Protein AF-A0A482VUQ6-F1 (afdb_monomer_lite)

Sequence (117 aa):
MEVKVPGYGVSTINRLIKLLCTHEIARFSWMRTNAENFHADMINKHPVVGGYDHVENKGVMNIGRVMYQGILKIGNVAAYYSENVRLYFPHNDQEKNTRVYEVLIYDKSPLYLSKLV

Radius of gyration: 15.08 Å; chains: 1; bounding box: 31×32×42 Å

Foldseek 3Di:
DWDWADDVFTDIDDPPDDDDDDPCCVQKDWAKDFQQCVVVSCVVWAFAFPDFDPVVRQGTWGWWWDCDPNDIFIHTFSVSDNRGTWGWTDDPRTIDIGGITITMIGHPDDPVVVPPD

Secondary structure (DSSP, 8-state):
--EEEESSSEEEE-SS------S-GGGEEEEEEETTTHHHHTTT--BPEEEEE-GGG-EEEEEEEEEETTEEEEEEEETTSTT--EEEEEETTEEEEESEEEEEEE----TTTTT--

Structure (mmCIF, N/CA/C/O backbone):
data_AF-A0A482VUQ6-F1
#
_entry.id   AF-A0A482VUQ6-F1
#
loop_
_atom_site.group_PDB
_atom_site.id
_atom_site.type_symbol
_atom_site.label_atom_id
_atom_site.label_alt_id
_atom_site.label_comp_id
_atom_site.label_asym_id
_atom_site.label_entity_id
_atom_site.label_seq_id
_atom_site.pdbx_PDB_ins_code
_atom_site.Cartn_x
_atom_site.Cartn_y
_atom_site.Cartn_z
_atom_site.occupancy
_atom_site.B_iso_or_equiv
_atom_site.auth_seq_id
_atom_site.auth_comp_id
_atom_site.auth_asym_id
_atom_site.auth_atom_id
_atom_site.pdbx_PDB_model_num
ATOM 1 N N . MET A 1 1 ? -17.549 13.983 -1.437 1.00 81.12 1 MET A N 1
ATOM 2 C CA . MET A 1 1 ? -16.923 12.677 -1.141 1.00 81.12 1 MET A CA 1
ATOM 3 C C . MET A 1 1 ? -16.122 12.831 0.133 1.00 81.12 1 MET A C 1
ATOM 5 O O . MET A 1 1 ? -15.428 13.830 0.271 1.00 81.12 1 MET A O 1
ATOM 9 N N . GLU A 1 2 ? -16.247 11.878 1.044 1.00 88.19 2 GLU A N 1
ATOM 10 C CA . GLU A 1 2 ? -15.521 11.843 2.311 1.00 88.19 2 GLU A CA 1
ATOM 11 C C . GLU A 1 2 ? -14.791 10.502 2.407 1.00 88.19 2 GLU A C 1
ATOM 13 O O . GLU A 1 2 ? -15.347 9.472 2.020 1.00 88.19 2 GLU A O 1
ATOM 18 N N . VAL A 1 3 ? -13.539 10.516 2.861 1.00 91.06 3 VAL A N 1
ATOM 19 C CA . VAL A 1 3 ? -12.708 9.316 3.008 1.00 91.06 3 VAL A CA 1
ATOM 20 C C . VAL A 1 3 ? -12.037 9.347 4.373 1.00 91.06 3 VAL A C 1
ATOM 22 O O . VAL A 1 3 ? -11.528 10.379 4.802 1.00 91.06 3 VAL A O 1
ATOM 25 N N . LYS A 1 4 ? -12.017 8.199 5.049 1.00 93.62 4 LYS A N 1
ATOM 26 C CA . LYS A 1 4 ? -11.221 7.999 6.262 1.00 93.62 4 LYS A CA 1
ATOM 27 C C . LYS A 1 4 ? -9.821 7.557 5.859 1.00 93.62 4 LYS A C 1
ATOM 29 O O . LYS A 1 4 ? -9.688 6.617 5.076 1.00 93.62 4 LYS A O 1
ATOM 34 N N . VAL A 1 5 ? -8.800 8.213 6.396 1.00 92.94 5 VAL A N 1
ATOM 35 C CA . VAL A 1 5 ? -7.391 7.909 6.127 1.00 92.94 5 VAL A CA 1
ATOM 36 C C . VAL A 1 5 ? -6.619 7.705 7.435 1.00 92.94 5 VAL A C 1
ATOM 38 O O . VAL A 1 5 ? -6.940 8.355 8.432 1.00 92.94 5 VAL A O 1
ATOM 41 N N . PRO A 1 6 ? -5.635 6.793 7.456 1.00 93.62 6 PRO A N 1
ATOM 42 C CA . PRO A 1 6 ? -4.689 6.652 8.561 1.00 93.62 6 PRO A CA 1
ATOM 43 C C . PRO A 1 6 ? -3.618 7.760 8.499 1.00 93.62 6 PRO A C 1
ATOM 45 O O . PRO A 1 6 ? -3.290 8.250 7.416 1.00 93.62 6 PRO A O 1
ATOM 48 N N . GLY A 1 7 ? -3.066 8.146 9.645 1.00 90.19 7 GLY A N 1
ATOM 49 C CA . GLY A 1 7 ? -2.085 9.221 9.772 1.00 90.19 7 GLY A CA 1
ATOM 50 C C . GLY A 1 7 ? -1.957 9.700 11.213 1.00 90.19 7 GLY A C 1
ATOM 51 O O . GLY A 1 7 ? -2.418 10.793 11.531 1.00 90.19 7 GLY A O 1
ATOM 52 N N . TYR A 1 8 ? -1.337 8.885 12.073 1.00 91.25 8 TYR A N 1
ATOM 53 C CA . TYR A 1 8 ? -1.253 9.111 13.526 1.00 91.25 8 TYR A CA 1
ATOM 54 C C . TYR A 1 8 ? -2.632 9.057 14.208 1.00 91.25 8 TYR A C 1
ATOM 56 O O . TYR A 1 8 ? -2.904 9.773 15.171 1.00 91.25 8 TYR A O 1
ATOM 64 N N . GLY A 1 9 ? -3.516 8.203 13.685 1.00 94.25 9 GLY A N 1
ATOM 65 C CA . GLY A 1 9 ? -4.939 8.156 14.011 1.00 94.25 9 GLY A CA 1
ATOM 66 C C . GLY A 1 9 ? -5.799 8.088 12.749 1.00 94.25 9 GLY A C 1
ATOM 67 O O . GLY A 1 9 ? -5.289 8.040 11.632 1.00 94.25 9 GLY A O 1
ATOM 68 N N . VAL A 1 10 ? -7.125 8.071 12.908 1.00 95.38 10 VAL A N 1
ATOM 69 C CA . VAL A 1 10 ? -8.044 8.156 11.762 1.00 95.38 10 VAL A CA 1
ATOM 70 C C . VAL A 1 10 ? -8.474 9.596 11.574 1.00 95.38 10 VAL A C 1
ATOM 72 O O . VAL A 1 10 ? -9.087 10.187 12.458 1.00 95.38 10 VAL A O 1
ATOM 75 N N . SER A 1 11 ? -8.188 10.136 10.396 1.00 93.50 11 SER A N 1
ATOM 76 C CA . SER A 1 11 ? -8.683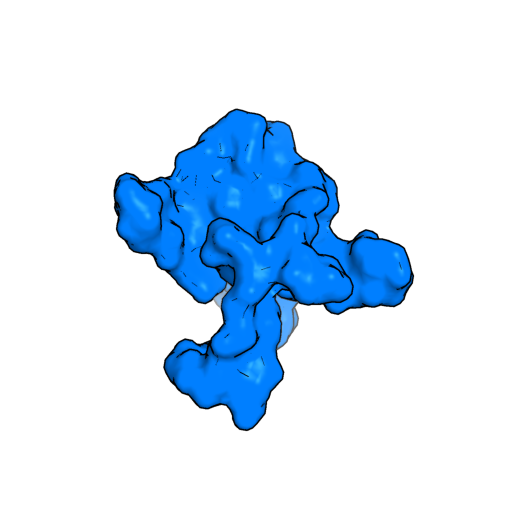 11.440 9.976 1.00 93.50 11 SER A CA 1
ATOM 77 C C . SER A 1 11 ? -9.748 11.277 8.905 1.00 93.50 11 SER A C 1
ATOM 79 O O . SER A 1 11 ? -9.584 10.531 7.938 1.00 93.50 11 SER A O 1
ATOM 81 N N . THR A 1 12 ? -10.838 12.013 9.064 1.00 94.06 12 THR A N 1
ATOM 82 C CA . THR A 1 12 ? -11.847 12.177 8.027 1.00 94.06 12 THR A CA 1
ATOM 83 C C . THR A 1 12 ? -11.440 13.334 7.125 1.00 94.06 12 THR A C 1
ATOM 85 O O . THR A 1 12 ? -11.351 14.475 7.577 1.00 94.06 12 THR A O 1
ATOM 88 N N . ILE A 1 13 ? -11.217 13.056 5.841 1.00 91.44 13 ILE A N 1
ATOM 89 C CA . ILE A 1 13 ? -10.888 14.073 4.842 1.00 91.44 13 ILE A CA 1
ATOM 90 C C . ILE A 1 13 ? -12.012 14.206 3.817 1.00 91.44 13 ILE A C 1
ATOM 92 O O . ILE A 1 13 ? -12.555 13.222 3.316 1.00 91.44 13 ILE A O 1
ATOM 96 N N . ASN A 1 14 ? -12.354 15.447 3.479 1.00 92.56 14 ASN A N 1
ATOM 97 C CA . ASN A 1 14 ? -13.335 15.781 2.442 1.00 92.56 14 ASN A CA 1
ATOM 98 C C . ASN A 1 14 ? -12.795 16.797 1.419 1.00 92.56 14 ASN A C 1
ATOM 100 O O . ASN A 1 14 ? -13.547 17.322 0.599 1.00 92.56 14 ASN A O 1
ATOM 104 N N . ARG A 1 15 ? -11.483 17.071 1.454 1.00 89.25 15 ARG A N 1
ATOM 105 C CA . ARG A 1 15 ? -10.772 17.995 0.556 1.00 89.25 15 ARG A CA 1
ATOM 106 C C . ARG A 1 15 ? -9.482 17.348 0.068 1.00 89.25 15 ARG A C 1
ATOM 108 O O . ARG A 1 15 ? -8.949 16.470 0.737 1.00 89.25 15 ARG A O 1
ATOM 115 N N . LEU A 1 16 ? -8.983 17.810 -1.081 1.00 85.00 16 LEU A N 1
ATOM 116 C CA . LEU A 1 16 ? -7.694 17.396 -1.661 1.00 85.00 16 LEU A CA 1
ATOM 117 C C . LEU A 1 16 ? -7.552 15.876 -1.887 1.00 85.00 16 LEU A C 1
ATOM 119 O O . LEU A 1 16 ? -6.444 15.346 -1.931 1.00 85.00 16 LEU A O 1
ATOM 123 N N . ILE A 1 17 ? -8.674 15.178 -2.073 1.00 88.25 17 ILE A N 1
ATOM 124 C CA . ILE A 1 17 ? -8.698 13.748 -2.385 1.00 88.25 17 ILE A CA 1
ATOM 125 C C . ILE A 1 17 ? -8.310 13.570 -3.855 1.00 88.25 17 ILE A C 1
ATOM 127 O O . ILE A 1 17 ? -8.952 14.133 -4.741 1.00 88.25 17 ILE A O 1
ATOM 131 N N . LYS A 1 18 ? -7.275 12.769 -4.114 1.00 89.94 18 LYS A N 1
ATOM 132 C CA . LYS A 1 18 ? -6.878 12.351 -5.463 1.00 89.94 18 LYS A CA 1
ATOM 133 C C . LYS A 1 18 ? -7.220 10.878 -5.651 1.00 89.94 18 LYS A C 1
ATOM 135 O O . LYS A 1 18 ? -6.927 10.062 -4.782 1.00 89.94 18 LYS A O 1
ATOM 140 N N . LEU A 1 19 ? -7.833 10.548 -6.784 1.00 90.94 19 LEU A N 1
ATOM 141 C CA . LEU A 1 19 ? -8.112 9.169 -7.179 1.00 90.94 19 LEU A CA 1
ATOM 142 C C . LEU A 1 19 ? -7.019 8.697 -8.137 1.00 90.94 19 LEU A C 1
ATOM 144 O O . LEU A 1 19 ? -6.658 9.415 -9.070 1.00 90.94 19 LEU A O 1
ATOM 148 N N . LEU A 1 20 ? -6.488 7.497 -7.901 1.00 93.31 20 LEU A N 1
ATOM 149 C CA . LEU A 1 20 ? -5.577 6.855 -8.841 1.00 93.31 20 LEU A CA 1
ATOM 150 C C . LEU A 1 20 ? -6.386 6.334 -10.033 1.00 93.31 20 LEU A C 1
ATOM 152 O O . LEU A 1 20 ? -7.165 5.394 -9.890 1.00 93.31 20 LEU A O 1
ATOM 156 N N . CYS A 1 21 ? -6.178 6.940 -11.199 1.00 93.75 21 CYS A N 1
ATOM 157 C CA . CYS A 1 21 ? -6.832 6.581 -12.455 1.00 93.75 21 CYS A CA 1
ATOM 158 C C . CYS A 1 21 ? -5.779 6.170 -13.491 1.00 93.75 21 CYS A C 1
ATOM 160 O O . CYS A 1 21 ? -4.674 6.709 -13.502 1.00 93.75 21 CYS A O 1
ATOM 162 N N . THR A 1 22 ? -6.115 5.232 -14.377 1.00 93.50 22 THR A N 1
ATOM 163 C CA . THR A 1 22 ? -5.222 4.781 -15.453 1.00 93.50 22 THR A CA 1
ATOM 164 C C . THR A 1 22 ? -6.021 4.257 -16.644 1.00 93.50 22 THR A C 1
ATOM 166 O O . THR A 1 22 ? -7.115 3.723 -16.469 1.00 93.50 22 THR A O 1
ATOM 169 N N . HIS A 1 23 ? -5.451 4.368 -17.845 1.00 94.25 23 HIS A N 1
ATOM 170 C CA . HIS A 1 23 ? -5.931 3.664 -19.040 1.00 94.25 23 HIS A CA 1
ATOM 171 C C . HIS A 1 23 ? -5.266 2.286 -19.216 1.00 94.25 23 HIS A C 1
ATOM 173 O O . HIS A 1 23 ? -5.727 1.471 -20.007 1.00 94.25 23 HIS A O 1
ATOM 179 N N . GLU A 1 24 ? -4.208 2.001 -18.454 1.00 93.56 24 GLU A N 1
ATOM 180 C CA . GLU A 1 24 ? -3.369 0.805 -18.567 1.00 93.56 24 GLU A CA 1
ATOM 181 C C . GLU A 1 24 ? -3.502 -0.081 -17.318 1.00 93.56 24 GLU A C 1
ATOM 183 O O . GLU A 1 24 ? -2.517 -0.404 -16.654 1.00 93.56 24 GLU A O 1
ATOM 188 N N . ILE A 1 25 ? -4.733 -0.467 -16.955 1.00 93.31 25 ILE A N 1
ATOM 189 C CA . ILE A 1 25 ? -4.998 -1.238 -15.724 1.00 93.31 25 ILE A CA 1
ATOM 190 C C . ILE A 1 25 ? -4.200 -2.549 -15.652 1.00 93.31 25 ILE A C 1
ATOM 192 O O . ILE A 1 25 ? -3.784 -2.952 -14.571 1.00 93.31 25 ILE A O 1
ATOM 196 N N . ALA A 1 26 ? -3.912 -3.166 -16.802 1.00 94.69 26 ALA A N 1
ATOM 197 C CA . ALA A 1 26 ? -3.142 -4.405 -16.903 1.00 94.69 26 ALA A CA 1
ATOM 198 C C . ALA A 1 26 ? -1.680 -4.276 -16.434 1.00 94.69 26 ALA A C 1
ATOM 200 O O . ALA A 1 26 ? -1.044 -5.286 -16.151 1.00 94.69 26 ALA A O 1
ATOM 201 N N . ARG A 1 27 ? -1.141 -3.053 -16.329 1.00 95.19 27 ARG A N 1
ATOM 202 C CA . ARG A 1 27 ? 0.218 -2.808 -15.815 1.00 95.19 27 ARG A CA 1
ATOM 203 C C . ARG A 1 27 ? 0.267 -2.724 -14.293 1.00 95.19 27 ARG A C 1
ATOM 205 O O . ARG A 1 27 ? 1.352 -2.643 -13.726 1.00 95.19 27 ARG A O 1
ATOM 212 N N . PHE A 1 28 ? -0.884 -2.718 -13.626 1.00 97.12 28 PHE A N 1
ATOM 213 C CA . PHE A 1 28 ? -0.967 -2.719 -12.174 1.00 97.12 28 PHE A CA 1
ATOM 214 C C . PHE A 1 28 ? -1.233 -4.128 -11.662 1.00 97.12 28 PHE A C 1
ATOM 216 O O . PHE A 1 28 ? -2.127 -4.823 -12.141 1.00 97.12 28 PHE A O 1
ATOM 223 N N . SER A 1 29 ? -0.498 -4.531 -10.634 1.00 97.56 29 SER A N 1
ATOM 224 C CA . SER A 1 29 ? -0.749 -5.787 -9.935 1.00 97.56 29 SER A CA 1
ATOM 225 C C . SER A 1 29 ? -0.513 -5.635 -8.437 1.00 97.56 29 SER A C 1
ATOM 227 O O . SER A 1 29 ? 0.165 -4.716 -7.974 1.00 97.56 29 SER A O 1
ATOM 229 N N . TRP A 1 30 ? -1.141 -6.517 -7.665 1.00 98.25 30 TRP A N 1
ATOM 230 C CA . TRP A 1 30 ? -0.981 -6.575 -6.219 1.00 98.25 30 TRP A CA 1
ATOM 231 C C . TRP A 1 30 ? 0.030 -7.660 -5.884 1.00 98.25 30 TRP A C 1
ATOM 233 O O . TRP A 1 30 ? -0.176 -8.826 -6.215 1.00 98.25 30 TRP A O 1
ATOM 243 N N . MET A 1 31 ? 1.126 -7.275 -5.237 1.00 98.12 31 MET A N 1
ATOM 244 C CA . MET A 1 31 ? 2.166 -8.202 -4.812 1.00 98.12 31 MET A CA 1
ATOM 245 C C . MET A 1 31 ? 2.111 -8.389 -3.302 1.00 98.12 31 MET A C 1
ATOM 247 O O . MET A 1 31 ? 2.247 -7.426 -2.549 1.00 98.12 31 MET A O 1
ATOM 251 N N . ARG A 1 32 ? 1.948 -9.633 -2.855 1.00 98.25 32 ARG A N 1
ATOM 252 C CA . ARG A 1 32 ? 2.019 -9.984 -1.435 1.00 98.25 32 ARG A CA 1
ATOM 253 C C . ARG A 1 32 ? 3.450 -9.834 -0.910 1.00 98.25 32 ARG A C 1
ATOM 255 O O . ARG A 1 32 ? 4.385 -10.263 -1.573 1.00 98.25 32 ARG A O 1
ATOM 262 N N . THR A 1 33 ? 3.588 -9.271 0.286 1.00 97.69 33 THR A N 1
ATOM 263 C CA . THR A 1 33 ? 4.857 -9.089 1.013 1.00 97.69 33 THR A CA 1
ATOM 264 C C . THR A 1 33 ? 4.596 -9.082 2.525 1.00 97.69 33 THR A C 1
ATOM 266 O O . THR A 1 33 ? 3.452 -9.210 2.984 1.00 97.69 33 THR A O 1
ATOM 269 N N . ASN A 1 34 ? 5.654 -8.921 3.316 1.00 96.81 34 ASN A N 1
ATOM 270 C CA . ASN A 1 34 ? 5.574 -8.621 4.739 1.00 96.81 34 ASN A CA 1
ATOM 271 C C . ASN A 1 34 ? 6.549 -7.501 5.155 1.00 96.81 34 ASN A C 1
ATOM 273 O O . ASN A 1 34 ? 7.278 -6.962 4.321 1.00 96.81 34 ASN A O 1
ATOM 277 N N . ALA A 1 35 ? 6.520 -7.130 6.436 1.00 96.38 35 ALA A N 1
ATOM 278 C CA . ALA A 1 35 ? 7.318 -6.047 7.001 1.00 96.38 35 ALA A CA 1
ATOM 279 C C . ALA A 1 35 ? 8.827 -6.308 6.946 1.00 96.38 35 ALA A C 1
ATOM 281 O O . ALA A 1 35 ? 9.591 -5.360 6.806 1.00 96.38 35 ALA A O 1
ATOM 282 N N . GLU A 1 36 ? 9.235 -7.570 7.056 1.00 94.88 36 GLU A N 1
ATOM 283 C CA . GLU A 1 36 ? 10.629 -8.008 7.043 1.00 94.88 36 GLU A CA 1
ATOM 284 C C . GLU A 1 36 ? 11.210 -8.063 5.625 1.00 94.88 36 GLU A C 1
ATOM 286 O O . GLU A 1 36 ? 12.366 -7.710 5.405 1.00 94.88 36 GLU A O 1
ATOM 291 N N . ASN A 1 37 ? 10.401 -8.481 4.654 1.00 94.81 37 ASN A N 1
ATOM 292 C CA . ASN A 1 37 ? 10.850 -8.760 3.295 1.00 94.81 37 ASN A CA 1
ATOM 293 C C . ASN A 1 37 ? 10.574 -7.617 2.324 1.00 94.81 37 ASN A C 1
ATOM 295 O O . ASN A 1 37 ? 11.100 -7.666 1.219 1.00 94.81 37 ASN A O 1
ATOM 299 N N . PHE A 1 38 ? 9.806 -6.585 2.704 1.00 96.25 38 PHE A N 1
ATOM 300 C CA . PHE A 1 38 ? 9.372 -5.521 1.790 1.00 96.25 38 PHE A CA 1
ATOM 301 C C . PHE A 1 38 ? 10.503 -4.996 0.902 1.00 96.25 38 PHE A C 1
ATOM 303 O O . PHE A 1 38 ? 10.362 -4.954 -0.315 1.00 96.25 38 PHE A O 1
ATOM 310 N N . HIS A 1 39 ? 11.648 -4.628 1.478 1.00 94.88 39 HIS A N 1
ATOM 311 C CA . HIS A 1 39 ? 12.738 -4.059 0.687 1.00 94.88 39 HIS A CA 1
ATOM 312 C C .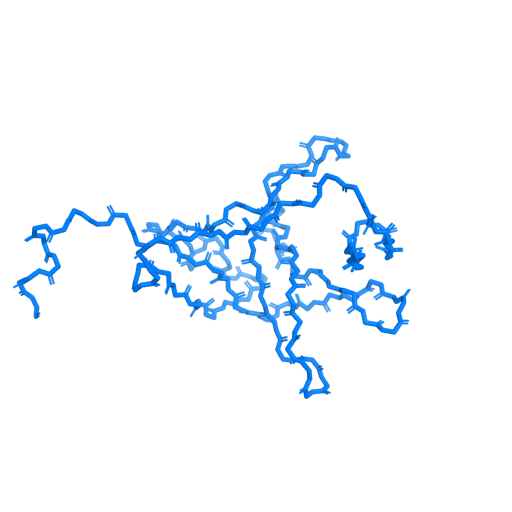 HIS A 1 39 ? 13.345 -5.057 -0.300 1.00 94.88 39 HIS A C 1
ATOM 314 O O . HIS A 1 39 ? 13.633 -4.666 -1.427 1.00 94.88 39 HIS A O 1
ATOM 320 N N . ALA A 1 40 ? 13.489 -6.327 0.087 1.00 95.56 40 ALA A N 1
ATOM 321 C CA . ALA A 1 40 ? 13.970 -7.387 -0.797 1.00 95.56 40 ALA A CA 1
ATOM 322 C C . ALA A 1 40 ? 12.932 -7.726 -1.881 1.00 95.56 40 ALA A C 1
ATOM 324 O O . ALA A 1 40 ? 13.258 -7.791 -3.068 1.00 95.56 40 ALA A O 1
ATOM 325 N N . ASP A 1 41 ? 11.665 -7.856 -1.489 1.00 96.31 41 ASP A N 1
ATOM 326 C CA . ASP A 1 41 ? 10.542 -8.150 -2.373 1.00 96.31 41 ASP A CA 1
ATOM 327 C C . ASP A 1 41 ? 10.314 -7.026 -3.388 1.00 96.31 41 ASP A C 1
ATOM 329 O O . ASP A 1 41 ? 9.865 -7.305 -4.496 1.00 96.31 41 ASP A O 1
ATOM 333 N N . MET A 1 42 ? 10.652 -5.774 -3.072 1.00 95.75 42 MET A N 1
ATOM 334 C CA . MET A 1 42 ? 10.482 -4.633 -3.979 1.00 95.75 42 MET A CA 1
ATOM 335 C C . MET A 1 42 ? 11.712 -4.325 -4.849 1.00 95.75 42 MET A C 1
ATOM 337 O O . MET A 1 42 ? 11.654 -3.398 -5.662 1.00 95.75 42 MET A O 1
ATOM 341 N N . ILE A 1 43 ? 12.795 -5.110 -4.765 1.00 95.19 43 ILE A N 1
ATOM 342 C CA . ILE A 1 43 ? 13.946 -4.975 -5.674 1.00 95.19 43 ILE A CA 1
ATOM 343 C C . ILE A 1 43 ? 13.476 -5.120 -7.128 1.00 95.19 43 ILE A C 1
ATOM 345 O O . ILE A 1 43 ? 12.776 -6.074 -7.478 1.00 95.19 43 ILE A O 1
ATOM 349 N N . ASN A 1 44 ? 13.881 -4.166 -7.975 1.00 94.50 44 ASN A N 1
ATOM 350 C CA . ASN A 1 44 ? 13.519 -4.067 -9.397 1.00 94.50 44 ASN A CA 1
ATOM 351 C C . ASN A 1 44 ? 12.008 -3.982 -9.675 1.00 94.50 44 ASN A C 1
ATOM 353 O O . ASN A 1 44 ? 11.567 -4.202 -10.803 1.00 94.50 44 ASN A O 1
ATOM 357 N N . LYS A 1 45 ? 11.205 -3.650 -8.662 1.00 95.56 45 LYS A N 1
ATOM 358 C CA . LYS A 1 45 ? 9.771 -3.394 -8.801 1.00 95.56 45 LYS A CA 1
ATOM 359 C C . LYS A 1 45 ? 9.494 -1.914 -8.590 1.00 95.56 45 LYS A C 1
ATOM 361 O O . LYS A 1 45 ? 10.313 -1.177 -8.047 1.00 95.56 45 LYS A O 1
ATOM 366 N N . HIS A 1 46 ? 8.312 -1.473 -9.007 1.00 96.88 46 HIS A N 1
ATOM 367 C CA . HIS A 1 46 ? 7.901 -0.080 -8.850 1.00 96.88 46 HIS A CA 1
ATOM 368 C C . HIS A 1 46 ? 6.638 0.004 -7.989 1.00 96.88 46 HIS A C 1
ATOM 370 O O . HIS A 1 46 ? 5.534 0.075 -8.535 1.00 96.88 46 HIS A O 1
ATOM 376 N N . PRO A 1 47 ? 6.778 -0.017 -6.651 1.00 97.31 47 PRO A N 1
ATOM 377 C CA . PRO A 1 47 ? 5.679 0.286 -5.746 1.00 97.31 47 PRO A CA 1
ATOM 378 C C . PRO A 1 47 ? 5.060 1.642 -6.083 1.00 97.31 47 PRO A C 1
ATOM 380 O O . PRO A 1 47 ? 5.762 2.644 -6.246 1.00 97.31 47 PRO A O 1
ATOM 383 N N . VAL A 1 48 ? 3.735 1.689 -6.185 1.00 97.56 48 VAL A N 1
ATOM 384 C CA . VAL A 1 48 ? 3.019 2.928 -6.493 1.00 97.56 48 VAL A CA 1
ATOM 385 C C . VAL A 1 48 ? 3.083 3.849 -5.282 1.00 97.56 48 VAL A C 1
ATOM 387 O O . VAL A 1 48 ? 2.749 3.451 -4.164 1.00 97.56 48 VAL A O 1
ATOM 390 N N . VAL A 1 49 ? 3.529 5.085 -5.495 1.00 96.06 49 VAL A N 1
ATOM 391 C CA . VAL A 1 49 ? 3.590 6.117 -4.454 1.00 96.06 49 VAL A CA 1
ATOM 392 C C . VAL A 1 49 ? 2.183 6.646 -4.195 1.00 96.06 49 VAL A C 1
ATOM 394 O O . VAL A 1 49 ? 1.530 7.155 -5.103 1.00 96.06 49 VAL A O 1
ATOM 397 N N . GLY A 1 50 ? 1.721 6.514 -2.953 1.00 93.44 50 GLY A N 1
ATOM 398 C CA . GLY A 1 50 ? 0.432 7.034 -2.493 1.00 93.44 50 GLY A CA 1
ATOM 399 C C . GLY A 1 50 ? 0.541 8.391 -1.798 1.00 93.44 50 GLY A C 1
ATOM 400 O O . GLY A 1 50 ? -0.447 9.114 -1.707 1.00 93.44 50 GLY A O 1
ATOM 401 N N . GLY A 1 51 ? 1.734 8.754 -1.321 1.00 92.00 51 GLY A N 1
ATOM 402 C CA . GLY A 1 51 ? 1.973 10.017 -0.632 1.00 92.00 51 GLY A CA 1
ATOM 403 C C . GLY A 1 51 ? 3.358 10.095 0.000 1.00 92.00 51 GLY A C 1
ATOM 404 O O . GLY A 1 51 ? 4.238 9.281 -0.286 1.00 92.00 51 GLY A O 1
ATOM 405 N N . TYR A 1 52 ? 3.530 11.083 0.872 1.00 92.44 52 TYR A N 1
ATOM 406 C CA . TYR A 1 52 ? 4.767 11.349 1.596 1.00 92.44 52 TYR A CA 1
ATOM 407 C C . TYR A 1 52 ? 4.441 11.738 3.039 1.00 92.44 52 TYR A C 1
ATOM 409 O O . TYR A 1 52 ? 3.527 12.531 3.272 1.00 92.44 52 TYR A O 1
ATOM 417 N N . ASP A 1 53 ? 5.147 11.154 4.002 1.00 91.25 53 ASP A N 1
ATOM 418 C CA . ASP A 1 53 ? 5.011 11.494 5.414 1.00 91.25 53 ASP A CA 1
ATOM 419 C C . ASP A 1 53 ? 5.926 12.679 5.741 1.00 91.25 53 ASP A C 1
ATOM 421 O O . ASP A 1 53 ? 7.147 12.550 5.845 1.00 91.25 53 ASP A O 1
ATOM 425 N N . HIS A 1 54 ? 5.317 13.860 5.851 1.00 86.56 54 HIS A N 1
ATOM 426 C CA . HIS A 1 54 ? 6.020 15.107 6.146 1.00 86.56 54 HIS A CA 1
ATOM 427 C C . HIS A 1 54 ? 6.358 15.272 7.631 1.00 86.56 54 HIS A C 1
ATOM 429 O O . HIS A 1 54 ? 7.149 16.155 7.966 1.00 86.56 54 HIS A O 1
ATOM 435 N N . VAL A 1 55 ? 5.797 14.446 8.522 1.00 85.50 55 VAL A N 1
ATOM 436 C CA . VAL A 1 55 ? 6.151 14.484 9.943 1.00 85.50 55 VAL A CA 1
ATOM 437 C C . VAL A 1 55 ? 7.594 14.021 10.068 1.00 85.50 55 VAL A C 1
ATOM 439 O O . VAL A 1 55 ? 7.924 12.906 9.676 1.00 85.50 55 VAL A O 1
ATOM 442 N N . GLU A 1 56 ? 8.461 14.913 10.550 1.00 85.50 56 GLU A N 1
ATOM 443 C CA . GLU A 1 56 ? 9.912 14.681 10.653 1.00 85.50 56 GLU A CA 1
ATOM 444 C C . GLU A 1 56 ? 10.578 14.293 9.319 1.00 85.50 56 GLU A C 1
ATOM 446 O O . GLU A 1 56 ? 11.673 13.741 9.302 1.00 85.50 56 GLU A O 1
ATOM 451 N N . ASN A 1 57 ? 9.929 14.596 8.188 1.00 83.00 57 ASN A N 1
ATOM 452 C CA . ASN A 1 57 ? 10.403 14.254 6.848 1.00 83.00 57 ASN A CA 1
ATOM 453 C C . ASN A 1 57 ? 10.695 12.749 6.653 1.00 83.00 57 ASN A C 1
ATOM 455 O O . ASN A 1 57 ? 11.662 12.380 5.986 1.00 83.00 57 ASN A O 1
ATOM 459 N N . LYS A 1 58 ? 9.857 11.889 7.243 1.00 86.12 58 LYS A N 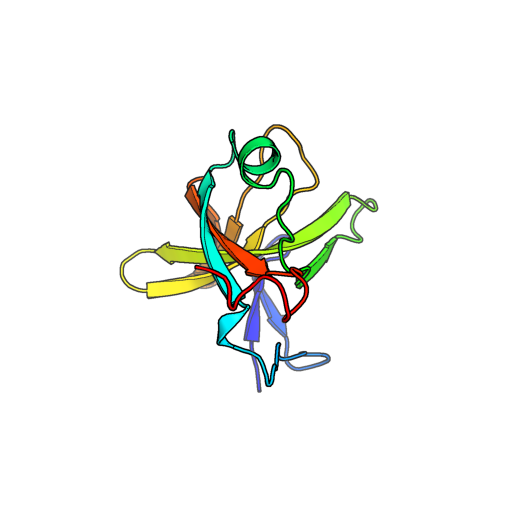1
ATOM 460 C CA . LYS A 1 58 ? 10.050 10.435 7.300 1.00 86.12 58 LYS A CA 1
ATOM 461 C C . LYS A 1 58 ? 10.220 9.768 5.942 1.00 86.12 58 LYS A C 1
ATOM 463 O O . LYS A 1 58 ? 11.102 8.928 5.807 1.00 86.12 58 LYS A O 1
ATOM 468 N N . GLY A 1 59 ? 9.421 10.130 4.937 1.00 91.44 59 GLY A N 1
ATOM 469 C CA . GLY A 1 59 ? 9.653 9.647 3.576 1.00 91.44 59 GLY A CA 1
ATOM 470 C C . GLY A 1 59 ? 8.416 9.208 2.801 1.00 91.44 59 GLY A C 1
ATOM 471 O O . GLY A 1 59 ? 7.271 9.506 3.138 1.00 91.44 59 GLY A O 1
ATOM 472 N N . VAL A 1 60 ? 8.672 8.484 1.712 1.00 93.06 60 VAL A N 1
ATOM 473 C CA . VAL A 1 60 ? 7.656 8.019 0.762 1.00 93.06 60 VAL A CA 1
ATOM 474 C C . VAL A 1 60 ? 6.766 6.943 1.380 1.00 93.06 60 VAL A C 1
ATOM 476 O O . VAL A 1 60 ? 7.235 6.025 2.051 1.00 93.06 60 VAL A O 1
ATOM 479 N N . MET A 1 61 ? 5.472 7.029 1.081 1.00 95.31 61 MET A N 1
ATOM 480 C CA . MET A 1 61 ? 4.489 6.004 1.404 1.00 95.31 61 MET A CA 1
ATOM 481 C C . MET A 1 61 ? 3.925 5.380 0.132 1.00 95.31 61 MET A C 1
ATOM 483 O O . MET A 1 61 ? 3.557 6.083 -0.816 1.00 95.31 61 MET A O 1
ATOM 487 N N . ASN A 1 62 ? 3.811 4.055 0.122 1.00 97.31 62 ASN A N 1
ATOM 488 C CA . ASN A 1 62 ? 3.245 3.311 -1.000 1.00 97.31 62 ASN A CA 1
ATOM 489 C C . ASN A 1 62 ? 1.785 2.926 -0.757 1.00 97.31 62 ASN A C 1
ATOM 491 O O . ASN A 1 62 ? 1.285 3.010 0.362 1.00 97.31 62 ASN A O 1
ATOM 495 N N . ILE A 1 63 ? 1.088 2.510 -1.812 1.00 98.19 63 ILE A N 1
ATOM 496 C CA . ILE A 1 63 ? -0.295 2.031 -1.719 1.00 98.19 63 ILE A CA 1
ATOM 497 C C . ILE A 1 63 ? -0.287 0.535 -1.407 1.00 98.19 63 ILE A C 1
ATOM 499 O O . ILE A 1 63 ? 0.307 -0.252 -2.146 1.00 98.19 63 ILE A O 1
ATOM 503 N N . GLY A 1 64 ? -0.982 0.137 -0.343 1.00 98.38 64 GLY A N 1
ATOM 504 C CA . GLY A 1 64 ? -1.155 -1.267 0.014 1.00 98.38 64 GLY A CA 1
ATOM 505 C C . GLY A 1 64 ? -2.597 -1.632 0.335 1.00 98.38 64 GLY A C 1
ATOM 506 O O . GLY A 1 64 ? -3.456 -0.766 0.524 1.00 98.38 64 GLY A O 1
ATOM 507 N N . ARG A 1 65 ? -2.855 -2.940 0.396 1.00 98.56 65 ARG A N 1
ATOM 508 C CA . ARG A 1 65 ? -4.146 -3.503 0.784 1.00 98.56 65 ARG A CA 1
ATOM 509 C C . ARG A 1 65 ? -4.015 -4.733 1.673 1.00 98.56 65 ARG A C 1
ATOM 511 O O . ARG A 1 65 ? -3.008 -5.436 1.641 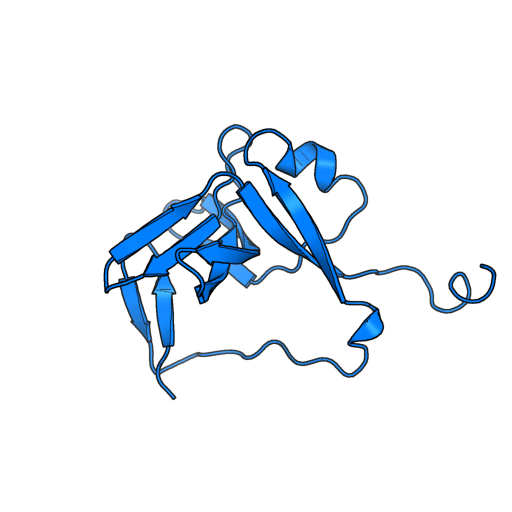1.00 98.56 65 ARG A O 1
ATOM 518 N N . VAL A 1 66 ? -5.061 -5.012 2.443 1.00 98.62 66 VAL A N 1
ATOM 519 C CA . VAL A 1 66 ? -5.186 -6.235 3.244 1.00 98.62 66 VAL A CA 1
ATOM 520 C C . VAL A 1 66 ? -6.652 -6.627 3.408 1.00 98.62 66 VAL A C 1
ATOM 522 O O . VAL A 1 66 ? -7.518 -5.765 3.550 1.00 98.62 66 VAL A O 1
ATOM 525 N N . MET A 1 67 ? -6.939 -7.928 3.426 1.00 98.19 67 MET A N 1
ATOM 526 C CA . MET A 1 67 ? -8.220 -8.448 3.908 1.00 98.19 67 MET A CA 1
ATOM 527 C C . MET A 1 67 ? -8.196 -8.499 5.437 1.00 98.19 67 MET A C 1
ATOM 529 O O . MET A 1 67 ? -7.536 -9.356 6.020 1.00 98.19 67 MET A O 1
ATOM 533 N N . TYR A 1 68 ? -8.907 -7.585 6.095 1.00 97.94 68 TYR A N 1
ATOM 534 C CA . TYR A 1 68 ? -8.996 -7.524 7.553 1.00 97.94 68 TYR A CA 1
ATOM 535 C C . TYR A 1 68 ? -10.439 -7.756 7.993 1.00 97.94 68 TYR A C 1
ATOM 537 O O . TYR A 1 68 ? -11.328 -6.988 7.624 1.00 97.94 68 TYR A O 1
ATOM 545 N N . GLN A 1 69 ? -10.672 -8.822 8.767 1.00 96.44 69 GLN A N 1
ATOM 546 C CA . GLN A 1 69 ? -12.010 -9.229 9.225 1.00 96.44 69 GLN A CA 1
ATOM 547 C C . GLN A 1 69 ? -13.034 -9.326 8.075 1.00 96.44 69 GLN A C 1
ATOM 549 O O . GLN A 1 69 ? -14.147 -8.819 8.163 1.00 96.44 69 GLN A O 1
ATOM 554 N N . GLY A 1 70 ? -12.627 -9.931 6.954 1.00 96.69 70 GLY A N 1
ATOM 555 C CA . GLY A 1 70 ? -13.483 -10.108 5.775 1.00 96.69 70 GLY A CA 1
ATOM 556 C C . GLY A 1 70 ? -13.687 -8.854 4.916 1.00 96.69 70 GLY A C 1
ATOM 557 O O . GLY A 1 70 ? -14.329 -8.943 3.876 1.00 96.69 70 GLY A O 1
ATOM 558 N N . ILE A 1 71 ? -13.114 -7.705 5.290 1.00 97.12 71 ILE A N 1
ATOM 559 C CA . ILE A 1 71 ? -13.247 -6.446 4.548 1.00 97.12 71 ILE A CA 1
ATOM 560 C C . ILE A 1 71 ? -11.912 -6.093 3.897 1.00 97.12 71 ILE A C 1
ATOM 562 O O . ILE A 1 71 ? -10.876 -6.061 4.566 1.00 97.12 71 ILE A O 1
ATOM 566 N N . LEU A 1 72 ? -11.942 -5.768 2.604 1.00 97.75 72 LEU A N 1
ATOM 567 C CA . LEU A 1 72 ? -10.769 -5.239 1.921 1.00 97.75 72 LEU A CA 1
ATOM 568 C C . LEU A 1 72 ? -10.462 -3.825 2.421 1.00 97.75 72 LEU A C 1
ATOM 570 O O . LEU A 1 72 ? -11.292 -2.919 2.332 1.00 97.75 72 LEU A O 1
ATOM 574 N N . LYS A 1 73 ? -9.254 -3.633 2.938 1.00 97.69 73 LYS A N 1
ATOM 575 C CA . LYS A 1 73 ? -8.740 -2.349 3.409 1.00 97.69 73 LYS A CA 1
ATOM 576 C C . LYS A 1 73 ? -7.652 -1.865 2.472 1.00 97.69 73 LYS A C 1
ATOM 578 O O . LYS A 1 73 ? -6.762 -2.636 2.138 1.00 97.69 73 LYS A O 1
ATOM 583 N N . ILE A 1 74 ? -7.730 -0.596 2.085 1.00 97.31 74 ILE A N 1
ATOM 584 C CA . ILE A 1 74 ? -6.692 0.127 1.345 1.00 97.31 74 ILE A CA 1
ATOM 585 C C . ILE A 1 74 ? -6.049 1.117 2.312 1.00 97.31 74 ILE A C 1
ATOM 587 O O . ILE A 1 74 ? -6.750 1.734 3.117 1.00 97.31 74 ILE A O 1
ATOM 591 N N . GLY A 1 75 ? -4.731 1.258 2.245 1.00 96.81 75 GLY A N 1
ATOM 592 C CA . GLY A 1 75 ? -3.984 2.101 3.166 1.00 96.81 75 GLY A CA 1
ATOM 593 C C . GLY A 1 75 ? -2.578 2.431 2.680 1.00 96.81 75 GLY A C 1
ATOM 594 O O . GLY A 1 75 ? -2.194 2.082 1.559 1.00 96.81 75 GLY A O 1
ATOM 595 N N . ASN A 1 76 ? -1.817 3.118 3.527 1.00 96.12 76 ASN A N 1
ATOM 596 C CA . ASN A 1 76 ? -0.441 3.511 3.245 1.00 96.12 76 ASN A CA 1
ATOM 597 C C . ASN A 1 76 ? 0.548 2.483 3.807 1.00 96.12 76 ASN A C 1
ATOM 599 O O . ASN A 1 76 ? 0.439 2.036 4.949 1.00 96.12 76 ASN A O 1
ATOM 603 N N . VAL A 1 77 ? 1.546 2.144 3.003 1.00 97.62 77 VAL A N 1
ATOM 604 C CA . VAL A 1 77 ? 2.685 1.318 3.392 1.00 97.62 77 VAL A CA 1
ATOM 605 C C . VAL A 1 77 ? 3.849 2.248 3.711 1.00 97.62 77 VAL A C 1
ATOM 607 O O . VAL A 1 77 ? 4.352 2.942 2.825 1.00 97.62 77 VAL A O 1
ATOM 610 N N . ALA A 1 78 ? 4.247 2.295 4.981 1.00 95.38 78 ALA A N 1
ATOM 611 C CA . ALA A 1 78 ? 5.317 3.157 5.478 1.00 95.38 78 ALA A CA 1
ATOM 612 C C . ALA A 1 78 ? 6.688 2.499 5.252 1.00 95.38 78 ALA A C 1
ATOM 614 O O . ALA A 1 78 ? 7.246 1.871 6.148 1.00 95.38 78 ALA A O 1
ATOM 615 N N . ALA A 1 79 ? 7.202 2.612 4.027 1.00 91.44 79 ALA A N 1
ATOM 616 C CA . ALA A 1 79 ? 8.420 1.943 3.560 1.00 91.44 79 ALA A CA 1
ATOM 617 C C . ALA A 1 79 ? 9.733 2.637 3.952 1.00 91.44 79 ALA A C 1
ATOM 619 O O . ALA A 1 79 ? 10.806 2.196 3.558 1.00 91.44 79 ALA A O 1
ATOM 620 N N . TYR A 1 80 ? 9.669 3.736 4.698 1.00 88.94 80 TYR A N 1
ATOM 621 C CA . TYR A 1 80 ? 10.845 4.523 5.063 1.00 88.94 80 TYR A CA 1
ATOM 622 C C . TYR A 1 80 ? 11.631 3.968 6.264 1.00 88.94 80 TYR A C 1
ATOM 624 O O . TYR A 1 80 ? 12.759 4.393 6.498 1.00 88.94 80 TYR A O 1
ATOM 632 N N . TYR A 1 81 ? 11.079 3.000 7.005 1.00 82.56 81 TYR A N 1
ATOM 633 C CA . TYR A 1 81 ? 11.801 2.268 8.049 1.00 82.56 81 TYR A CA 1
ATOM 634 C C . TYR A 1 81 ? 12.135 0.854 7.578 1.00 82.56 81 TYR A C 1
ATOM 636 O O . TYR A 1 81 ? 11.242 0.011 7.482 1.00 82.56 81 TYR A O 1
ATOM 644 N N . SER A 1 82 ? 13.423 0.580 7.360 1.00 78.31 82 SER A N 1
ATOM 645 C CA . SER A 1 82 ? 13.905 -0.687 6.793 1.00 78.31 82 SER A CA 1
ATOM 646 C C . SER A 1 82 ? 13.525 -1.930 7.590 1.00 78.31 82 SER A C 1
ATOM 648 O O . SER A 1 82 ? 13.391 -3.007 7.020 1.00 78.31 82 SER A O 1
ATOM 650 N N . GLU A 1 83 ? 13.334 -1.789 8.900 1.00 78.69 83 GLU A N 1
ATOM 651 C CA . GLU A 1 83 ? 13.087 -2.917 9.802 1.00 78.69 83 GLU A CA 1
ATOM 652 C C . GLU A 1 83 ? 11.598 -3.158 10.090 1.00 78.69 83 GLU A C 1
ATOM 654 O O . GLU A 1 83 ? 11.226 -4.152 10.716 1.00 78.69 83 GLU A O 1
ATOM 659 N N . ASN A 1 84 ? 10.718 -2.233 9.692 1.00 85.62 84 ASN A N 1
ATOM 660 C CA . ASN A 1 84 ? 9.334 -2.253 10.156 1.00 85.62 84 ASN A CA 1
ATOM 661 C C . ASN A 1 84 ? 8.361 -1.612 9.163 1.00 85.62 84 ASN A C 1
ATOM 663 O O . ASN A 1 84 ? 7.593 -0.710 9.514 1.00 85.62 84 ASN A O 1
ATOM 667 N N . VAL A 1 85 ? 8.366 -2.108 7.926 1.00 9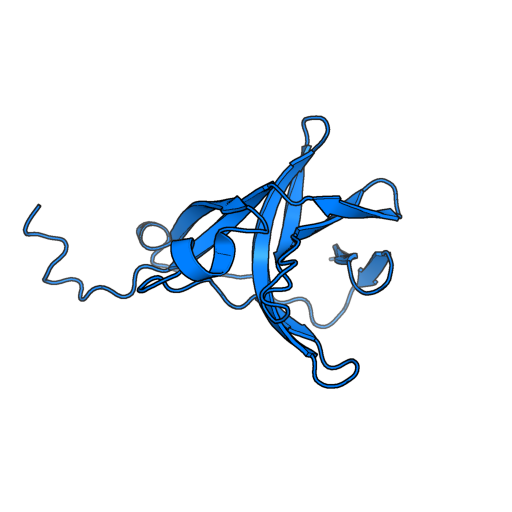5.38 85 VAL A N 1
ATOM 668 C CA . VAL A 1 85 ? 7.456 -1.624 6.886 1.00 95.38 85 VAL A CA 1
ATOM 669 C C . VAL A 1 85 ? 6.042 -2.144 7.141 1.00 95.38 85 VAL A C 1
ATOM 671 O O . VAL A 1 85 ? 5.720 -3.306 6.890 1.00 95.38 85 VAL A O 1
ATOM 674 N N . ARG A 1 86 ? 5.166 -1.287 7.664 1.00 96.81 86 ARG A N 1
ATOM 675 C CA . ARG A 1 86 ? 3.775 -1.638 7.995 1.00 96.81 86 ARG A CA 1
ATOM 676 C C . ARG A 1 86 ? 2.794 -1.019 7.013 1.00 96.81 86 ARG A C 1
ATOM 678 O O . ARG A 1 86 ? 2.988 0.111 6.566 1.00 96.81 86 ARG A O 1
ATOM 685 N N . LEU A 1 87 ? 1.706 -1.741 6.750 1.00 98.06 87 LEU A N 1
ATOM 686 C CA . LEU A 1 87 ? 0.497 -1.174 6.156 1.00 98.06 87 LEU A CA 1
ATOM 687 C C . LEU A 1 87 ? -0.386 -0.629 7.278 1.00 98.06 87 LEU A C 1
ATOM 689 O O . LEU A 1 87 ? -0.799 -1.405 8.141 1.00 98.06 87 LEU A O 1
ATOM 693 N N . TYR A 1 88 ? -0.714 0.659 7.227 1.00 97.62 88 TYR A N 1
ATOM 694 C CA . TYR A 1 88 ? -1.680 1.306 8.115 1.00 97.62 88 TYR A CA 1
ATOM 695 C C . TYR A 1 88 ? -3.005 1.519 7.388 1.00 97.62 88 TYR A C 1
ATOM 697 O O . TYR A 1 88 ? -3.024 1.824 6.198 1.00 97.62 88 TYR A O 1
ATOM 705 N N . PHE A 1 89 ? -4.124 1.332 8.084 1.00 97.88 89 PHE A N 1
ATOM 706 C CA . PHE A 1 89 ? -5.464 1.456 7.510 1.00 97.88 89 PHE A CA 1
ATOM 707 C C . PHE A 1 89 ? -6.519 1.777 8.583 1.00 97.88 89 PHE A C 1
ATOM 709 O O . PHE A 1 89 ? -6.355 1.404 9.746 1.00 97.88 89 PHE A O 1
ATOM 716 N N . PRO A 1 90 ? -7.641 2.421 8.215 1.00 97.25 90 PRO A N 1
ATOM 717 C CA . PRO A 1 90 ? -8.714 2.734 9.146 1.00 97.25 90 PRO A CA 1
ATOM 718 C C . PRO A 1 90 ? -9.689 1.555 9.295 1.00 97.25 90 PRO A C 1
ATOM 720 O O . PRO A 1 90 ? -10.182 0.963 8.320 1.00 97.25 90 PRO A O 1
ATOM 723 N N . HIS A 1 91 ? -10.027 1.224 10.537 1.00 96.88 91 HIS A N 1
ATOM 724 C CA . HIS A 1 91 ? -11.049 0.236 10.862 1.00 96.88 91 HIS A CA 1
ATOM 725 C C . HIS A 1 91 ? -11.722 0.587 12.195 1.00 96.88 91 HIS A C 1
ATOM 727 O O . HIS A 1 91 ? -11.040 0.730 13.205 1.00 96.88 91 HIS A O 1
ATOM 733 N N . ASN A 1 92 ? -13.055 0.715 12.185 1.00 94.75 92 ASN A N 1
ATOM 734 C CA . ASN A 1 92 ? -13.870 1.122 13.339 1.00 94.75 92 ASN A CA 1
ATOM 735 C C . ASN A 1 92 ? -13.316 2.375 14.040 1.00 94.75 92 ASN A C 1
ATOM 737 O O . ASN A 1 92 ? -13.071 2.359 15.242 1.00 94.75 92 ASN A O 1
ATOM 741 N N . ASP A 1 93 ? -13.044 3.424 13.253 1.00 94.25 93 ASP A N 1
ATOM 742 C CA . ASP A 1 93 ? -12.506 4.719 13.712 1.00 94.25 93 ASP A CA 1
ATOM 743 C C . ASP A 1 93 ? -11.156 4.658 14.435 1.00 94.25 93 ASP A C 1
ATOM 745 O O . ASP A 1 93 ? -10.717 5.623 15.052 1.00 94.25 93 ASP A O 1
ATOM 749 N N . GLN A 1 94 ? -10.450 3.538 14.290 1.00 96.25 94 GLN A N 1
ATOM 750 C CA . GLN A 1 94 ? -9.099 3.354 14.792 1.00 96.25 94 GLN A CA 1
ATOM 751 C C . GLN A 1 94 ? -8.130 3.097 13.647 1.00 96.25 94 GLN A C 1
ATOM 753 O O . GLN A 1 94 ? -8.440 2.407 12.671 1.00 96.25 94 GLN A O 1
ATOM 758 N N . GLU A 1 95 ? -6.927 3.641 13.792 1.00 97.62 95 GLU A N 1
ATOM 759 C CA . GLU A 1 95 ? -5.812 3.282 12.937 1.00 97.62 95 GLU A CA 1
ATOM 760 C C . GLU A 1 95 ? -5.348 1.887 13.353 1.00 97.62 95 GLU A C 1
ATOM 762 O O . GLU A 1 95 ? -5.002 1.629 14.508 1.00 97.62 95 GLU A O 1
ATOM 767 N N . LYS A 1 96 ? -5.399 0.958 12.408 1.00 98.06 96 LYS A N 1
ATOM 768 C CA . LYS A 1 96 ? -4.860 -0.388 12.554 1.00 98.06 96 LYS A CA 1
ATOM 769 C C . LYS A 1 96 ? -3.653 -0.525 11.648 1.00 98.06 96 LYS A C 1
ATOM 771 O O . LYS A 1 96 ? -3.488 0.223 10.687 1.00 98.06 96 LYS A O 1
ATOM 776 N N . ASN A 1 97 ? -2.818 -1.508 11.950 1.00 97.56 97 ASN A N 1
ATOM 777 C CA . ASN A 1 97 ? -1.718 -1.877 11.083 1.00 97.56 97 ASN A CA 1
ATOM 778 C C . ASN A 1 97 ? -1.556 -3.393 11.005 1.00 97.56 97 ASN A C 1
ATOM 780 O O . ASN A 1 97 ? -2.072 -4.138 11.838 1.00 97.56 97 ASN A O 1
ATOM 784 N N . THR A 1 98 ? -0.852 -3.836 9.971 1.00 97.75 98 THR A N 1
ATOM 785 C CA . THR A 1 98 ? -0.472 -5.233 9.768 1.00 97.75 98 THR A CA 1
ATOM 786 C C . THR A 1 98 ? 0.946 -5.311 9.221 1.00 97.75 98 THR A C 1
ATOM 788 O O . THR A 1 98 ? 1.429 -4.397 8.546 1.00 97.75 98 THR A O 1
ATOM 791 N N . ARG A 1 99 ? 1.601 -6.439 9.497 1.00 97.44 99 ARG A N 1
ATOM 792 C CA . ARG A 1 99 ? 2.920 -6.783 8.960 1.00 97.44 99 ARG A CA 1
ATOM 793 C C . ARG A 1 99 ? 2.836 -7.628 7.694 1.00 97.44 99 ARG A C 1
ATOM 795 O O . ARG A 1 99 ? 3.861 -7.834 7.075 1.00 97.44 99 ARG A O 1
ATOM 802 N N . VAL A 1 100 ? 1.653 -8.107 7.303 1.00 97.69 100 VAL A N 1
ATOM 803 C CA . VAL A 1 100 ? 1.435 -8.888 6.072 1.00 97.69 100 VAL A CA 1
ATOM 804 C C . VAL A 1 100 ? 0.330 -8.230 5.261 1.00 97.69 100 VAL A C 1
ATOM 806 O O . VAL A 1 100 ? -0.748 -7.953 5.792 1.00 97.69 100 VAL A O 1
ATOM 809 N N . TYR A 1 101 ? 0.615 -7.956 3.994 1.00 98.50 101 TYR A N 1
ATOM 810 C CA . TYR A 1 101 ? -0.238 -7.163 3.114 1.00 98.50 101 TYR A CA 1
ATOM 811 C C . TYR A 1 101 ? 0.159 -7.373 1.649 1.00 98.50 101 TYR A C 1
ATOM 813 O O . TYR A 1 101 ? 1.129 -8.065 1.337 1.00 98.50 101 TYR A O 1
ATOM 821 N N . GLU A 1 102 ? -0.602 -6.775 0.740 1.00 98.81 102 GLU A N 1
ATOM 822 C CA . GLU A 1 102 ? -0.222 -6.638 -0.661 1.00 98.81 102 GLU A CA 1
ATOM 823 C C . GLU A 1 102 ? 0.111 -5.177 -0.969 1.00 98.81 102 GLU A C 1
ATOM 825 O O . GLU A 1 102 ? -0.518 -4.263 -0.436 1.00 98.81 102 GLU A O 1
ATOM 830 N N . VAL A 1 103 ? 1.086 -4.951 -1.843 1.00 98.56 103 VAL A N 1
ATOM 831 C CA . VAL A 1 103 ? 1.512 -3.630 -2.318 1.00 98.56 103 VAL A CA 1
ATOM 832 C C . VAL A 1 103 ? 1.111 -3.497 -3.777 1.00 98.56 103 VAL A C 1
ATOM 834 O O . VAL A 1 103 ? 1.280 -4.437 -4.555 1.00 98.56 103 VAL A O 1
ATOM 837 N N . LEU A 1 104 ? 0.579 -2.338 -4.153 1.00 98.62 104 LEU A N 1
ATOM 838 C CA . LEU A 1 104 ? 0.299 -2.03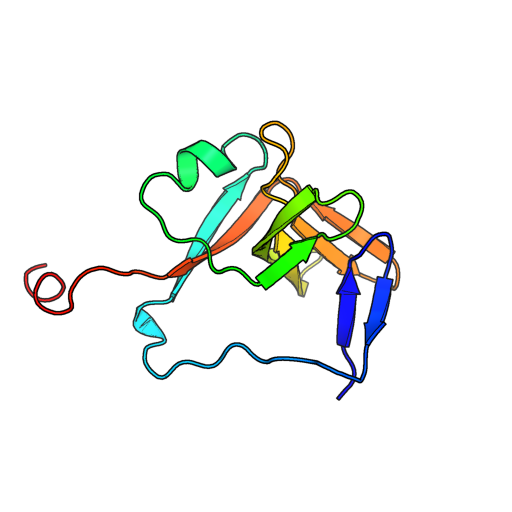9 -5.548 1.00 98.62 104 LEU A CA 1
ATOM 839 C C . LEU A 1 104 ? 1.618 -1.742 -6.264 1.00 98.62 104 LEU A C 1
ATOM 841 O O . LEU A 1 104 ? 2.309 -0.782 -5.914 1.00 98.62 104 LEU A O 1
ATOM 845 N N . ILE A 1 105 ? 1.954 -2.541 -7.271 1.00 98.19 105 ILE A N 1
ATOM 846 C CA . ILE A 1 105 ? 3.124 -2.331 -8.125 1.00 98.19 105 ILE A CA 1
ATOM 847 C C . ILE A 1 105 ? 2.691 -1.951 -9.538 1.00 98.19 105 ILE A C 1
ATOM 849 O O . ILE A 1 105 ? 1.617 -2.338 -10.001 1.00 98.19 105 ILE A O 1
ATOM 853 N N . TYR A 1 106 ? 3.541 -1.185 -10.213 1.00 97.12 106 TYR A N 1
ATOM 854 C CA . TYR A 1 106 ? 3.370 -0.800 -11.606 1.00 97.12 106 TYR A CA 1
ATOM 855 C C . TYR A 1 106 ? 4.484 -1.402 -12.460 1.00 97.12 106 TYR A C 1
ATOM 857 O O . TYR A 1 106 ? 5.672 -1.158 -12.226 1.00 97.12 106 TYR A O 1
ATOM 865 N N . ASP A 1 107 ? 4.114 -2.176 -13.469 1.00 95.06 107 ASP A N 1
ATOM 866 C CA . ASP A 1 107 ? 5.054 -2.610 -14.487 1.00 95.06 107 ASP A CA 1
ATOM 867 C C . ASP A 1 107 ? 5.464 -1.398 -15.333 1.00 95.06 107 ASP A C 1
ATOM 869 O O . ASP A 1 107 ? 4.617 -0.664 -15.840 1.00 95.06 107 ASP A O 1
ATOM 873 N N . LYS A 1 108 ? 6.772 -1.154 -15.454 1.00 90.38 108 LYS A N 1
ATOM 874 C CA . LYS A 1 108 ? 7.343 -0.098 -16.306 1.00 90.38 108 LYS A CA 1
ATOM 875 C C . LYS A 1 108 ? 7.999 -0.655 -17.567 1.00 90.38 108 LYS A C 1
ATOM 877 O O . LYS A 1 108 ? 8.540 0.128 -18.344 1.00 90.38 108 LYS A O 1
ATOM 882 N N . SER A 1 109 ? 7.923 -1.964 -17.794 1.00 86.06 109 SER A N 1
ATOM 883 C CA . SER A 1 109 ? 8.536 -2.625 -18.940 1.00 86.06 109 SER A CA 1
ATOM 884 C C . SER A 1 109 ? 8.068 -1.993 -20.259 1.00 86.06 109 SER A C 1
ATOM 886 O O . SER A 1 109 ? 6.875 -1.685 -20.403 1.00 86.06 109 SER A O 1
ATOM 888 N N . PRO A 1 110 ? 8.980 -1.774 -21.226 1.00 78.75 110 PRO A N 1
ATOM 889 C CA . PRO A 1 110 ? 8.620 -1.308 -22.559 1.00 78.75 110 PRO A CA 1
ATOM 890 C C . PRO A 1 110 ? 7.602 -2.249 -23.215 1.00 78.75 110 PRO A C 1
ATOM 892 O O . PRO A 1 110 ? 7.801 -3.462 -23.237 1.00 78.75 110 PRO A O 1
ATOM 895 N N . LEU A 1 111 ? 6.545 -1.690 -23.813 1.00 65.31 111 LEU A N 1
ATOM 896 C CA . LEU A 1 111 ? 5.440 -2.441 -24.438 1.00 65.31 111 LEU A CA 1
ATOM 897 C C . LEU A 1 111 ? 5.872 -3.387 -25.580 1.00 65.31 111 LEU A C 1
ATOM 899 O O . LEU A 1 111 ? 5.095 -4.235 -26.009 1.00 65.31 111 LEU A O 1
ATOM 903 N N . TYR A 1 112 ? 7.097 -3.251 -26.092 1.00 64.62 112 TYR A N 1
ATOM 904 C CA . TYR A 1 112 ? 7.644 -4.130 -27.130 1.00 64.62 112 TYR A CA 1
ATOM 905 C C . TYR A 1 112 ? 8.231 -5.436 -26.572 1.00 64.62 112 TYR A C 1
ATOM 907 O O . TYR A 1 112 ? 8.366 -6.398 -27.319 1.00 64.62 112 TYR A O 1
ATOM 915 N N . LEU A 1 113 ? 8.548 -5.493 -25.273 1.00 58.06 113 LEU A N 1
ATOM 916 C CA . LEU A 1 113 ? 9.046 -6.704 -24.608 1.00 58.06 113 LEU A CA 1
ATOM 917 C C . LEU A 1 113 ? 7.911 -7.580 -24.058 1.00 58.06 113 LEU A C 1
ATOM 919 O O . LEU A 1 113 ? 8.090 -8.784 -23.916 1.00 58.06 113 LEU A O 1
ATOM 923 N N . SER A 1 114 ? 6.724 -7.016 -23.813 1.00 52.62 114 SER A N 1
ATOM 924 C CA . SER A 1 114 ? 5.564 -7.763 -23.303 1.00 52.62 114 SER A CA 1
ATOM 925 C C . SER A 1 114 ? 4.877 -8.657 -24.345 1.00 52.62 114 SER A C 1
ATOM 927 O O . SER A 1 114 ? 3.949 -9.377 -23.997 1.00 52.62 114 SER A O 1
ATOM 929 N N . LYS A 1 115 ? 5.310 -8.621 -25.615 1.00 47.69 115 LYS A N 1
ATOM 930 C CA . LYS A 1 115 ? 4.776 -9.453 -26.712 1.00 47.69 115 LYS A CA 1
ATOM 931 C C . LYS A 1 115 ? 5.603 -10.710 -27.014 1.00 47.69 115 LYS A C 1
ATOM 933 O O . LYS A 1 115 ? 5.292 -11.407 -27.973 1.00 47.69 115 LYS A O 1
ATOM 938 N N . LEU A 1 116 ? 6.672 -10.964 -26.258 1.00 48.00 116 LEU A N 1
ATOM 939 C CA . LEU A 1 116 ? 7.597 -12.080 -26.498 1.00 48.00 116 LEU A CA 1
ATOM 940 C C . LEU A 1 116 ? 7.440 -13.238 -25.498 1.00 48.00 116 LEU A C 1
ATOM 942 O O . LEU A 1 116 ? 8.293 -14.123 -25.470 1.00 48.00 116 LEU A O 1
ATOM 946 N N . VAL A 1 117 ? 6.367 -13.239 -24.701 1.00 45.84 117 VAL A N 1
ATOM 947 C CA . VAL A 1 117 ? 6.002 -14.339 -23.794 1.00 45.84 117 VAL A CA 1
ATOM 948 C C . VAL A 1 117 ? 4.600 -14.819 -24.122 1.00 45.84 117 VAL A C 1
ATOM 950 O O . VAL A 1 117 ? 3.714 -13.946 -24.256 1.00 45.84 117 VAL A O 1
#

pLDDT: mean 91.54, std 10.56, range [45.84, 98.81]

Organism: Asbolus verrucosus (NCBI:txid1661398)